Protein AF-A0A7X6AQ22-F1 (afdb_monomer_lite)

Foldseek 3Di:
DDDFDKDWDWDDDPNDIDIDIDGDDDPVCVVVVVADDPDDDDVVVVVVQVVCCVVVVDHPDDDDDDDPDDPVRVVVRVVD

Radius of gyration: 15.6 Å; chains: 1; bounding box: 36×31×39 Å

Secondary structure (DSSP, 8-state):
------EEEEEEETTEEEEEEE-PPPTHHHHHTSS--SSPPPHHHHHHHHHHHHHHSS-SSPPP------HHHHHHHHT-

Structure (mmCIF, N/CA/C/O backbone):
data_AF-A0A7X6AQ22-F1
#
_entry.id   AF-A0A7X6AQ22-F1
#
loop_
_atom_site.group_PDB
_atom_site.id
_atom_site.type_symbol
_atom_site.label_atom_id
_atom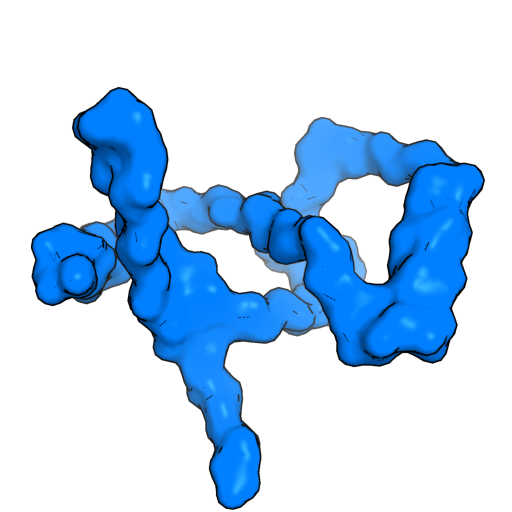_site.label_alt_id
_atom_site.label_comp_id
_atom_site.label_asym_id
_atom_site.label_entity_id
_atom_site.label_seq_id
_atom_site.pdbx_PDB_ins_code
_atom_site.Cartn_x
_atom_site.Cartn_y
_atom_site.Cartn_z
_atom_site.occupancy
_atom_site.B_iso_or_equiv
_atom_site.auth_seq_id
_atom_site.auth_comp_id
_atom_site.auth_asym_id
_atom_site.auth_atom_id
_atom_site.pdbx_PDB_model_num
ATOM 1 N N . ALA A 1 1 ? -12.907 -19.468 -1.598 1.00 56.34 1 ALA A N 1
ATOM 2 C CA . ALA A 1 1 ? -12.045 -18.676 -2.499 1.00 56.34 1 ALA A CA 1
ATOM 3 C C . ALA A 1 1 ? -11.739 -17.343 -1.822 1.00 56.34 1 ALA A C 1
ATOM 5 O O . ALA A 1 1 ? -12.572 -16.916 -1.027 1.00 56.34 1 ALA A O 1
ATOM 6 N N . PRO A 1 2 ? -10.577 -16.715 -2.051 1.00 73.25 2 PRO A N 1
ATOM 7 C CA . PRO A 1 2 ? -10.366 -15.338 -1.618 1.00 73.25 2 PRO A CA 1
ATOM 8 C C . PRO A 1 2 ? -11.328 -14.409 -2.374 1.00 73.25 2 PRO A C 1
ATOM 10 O O . PRO A 1 2 ? -11.570 -14.605 -3.564 1.00 73.25 2 PRO A O 1
ATOM 13 N N . HIS A 1 3 ? -11.891 -13.429 -1.671 1.00 83.69 3 HIS A N 1
ATOM 14 C CA . HIS A 1 3 ? -12.752 -12.386 -2.234 1.00 83.69 3 HIS A CA 1
ATOM 15 C C . HIS A 1 3 ? -12.039 -11.041 -2.051 1.00 83.69 3 HIS A C 1
ATOM 17 O O . HIS A 1 3 ? -11.321 -10.900 -1.055 1.00 83.69 3 HIS A O 1
ATOM 23 N N . PRO A 1 4 ? -12.217 -10.063 -2.960 1.00 86.38 4 PRO A N 1
ATOM 24 C CA . PRO A 1 4 ? -11.697 -8.718 -2.755 1.00 86.38 4 PRO A CA 1
ATOM 25 C C . PRO A 1 4 ? -12.154 -8.184 -1.400 1.00 86.38 4 PRO A C 1
ATOM 27 O O . PRO A 1 4 ? -13.348 -8.173 -1.097 1.00 86.38 4 PRO A O 1
ATOM 30 N N . ALA A 1 5 ? -11.194 -7.791 -0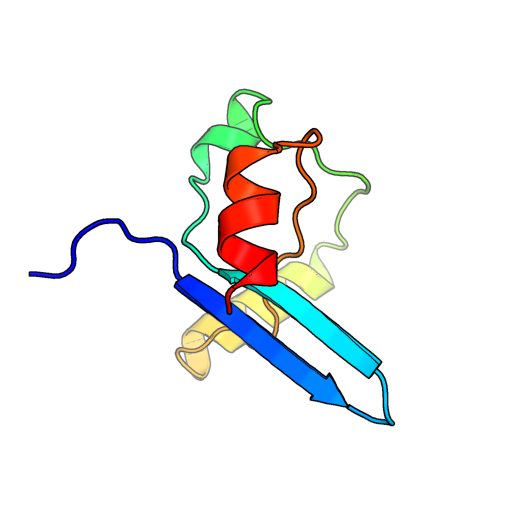.574 1.00 89.12 5 ALA A N 1
ATOM 31 C CA . ALA A 1 5 ? -11.447 -7.322 0.772 1.00 89.12 5 ALA A CA 1
ATOM 32 C C . ALA A 1 5 ? -10.453 -6.224 1.133 1.00 89.12 5 ALA A C 1
ATOM 34 O O . ALA A 1 5 ? -9.295 -6.239 0.707 1.00 89.12 5 ALA A O 1
ATOM 35 N N . PHE A 1 6 ? -10.933 -5.305 1.957 1.00 89.38 6 PHE A N 1
ATOM 36 C CA . PHE A 1 6 ? -10.113 -4.354 2.681 1.00 89.38 6 PHE A CA 1
ATOM 37 C C . PHE A 1 6 ? -10.011 -4.806 4.134 1.00 89.38 6 PHE A C 1
ATOM 39 O O . PHE A 1 6 ? -10.967 -5.341 4.697 1.00 89.38 6 PHE A O 1
ATOM 46 N N . PHE A 1 7 ? -8.857 -4.570 4.739 1.00 90.50 7 PHE A N 1
ATOM 47 C CA . PHE A 1 7 ? -8.578 -4.887 6.129 1.00 90.50 7 PHE A CA 1
ATOM 48 C C . PHE A 1 7 ? -8.287 -3.594 6.876 1.00 90.50 7 PHE A C 1
ATOM 50 O O . PHE A 1 7 ? -7.411 -2.834 6.468 1.00 90.50 7 PHE A O 1
ATOM 57 N N . ALA A 1 8 ? -8.999 -3.347 7.971 1.00 92.62 8 ALA A N 1
ATOM 58 C CA . ALA A 1 8 ? -8.590 -2.323 8.921 1.00 92.62 8 ALA A CA 1
ATOM 59 C C . ALA A 1 8 ? -7.392 -2.849 9.722 1.00 92.62 8 ALA A C 1
ATOM 61 O O . ALA A 1 8 ? -7.379 -4.010 10.137 1.00 92.62 8 ALA A O 1
ATOM 62 N N . TYR A 1 9 ? -6.388 -2.006 9.934 1.00 90.06 9 TYR A N 1
ATOM 63 C CA . TYR A 1 9 ? -5.235 -2.331 10.760 1.00 90.06 9 TYR A CA 1
ATOM 64 C C . TYR A 1 9 ? -4.984 -1.231 11.785 1.00 90.06 9 TYR A C 1
ATOM 66 O O . TYR A 1 9 ? -5.349 -0.075 11.574 1.00 90.06 9 TYR A O 1
ATOM 74 N N . ARG A 1 10 ? -4.317 -1.608 12.878 1.00 92.38 10 ARG A N 1
ATOM 75 C CA . ARG A 1 10 ? -3.861 -0.706 13.930 1.00 92.38 10 ARG A CA 1
ATOM 76 C C . ARG A 1 10 ? -2.429 -1.050 14.308 1.00 92.38 10 ARG A C 1
ATOM 78 O O . ARG A 1 10 ? -2.139 -2.204 14.618 1.00 92.38 10 ARG A O 1
ATOM 85 N N . ILE A 1 11 ? -1.547 -0.059 14.272 1.00 90.44 11 ILE A N 1
ATOM 86 C CA . ILE A 1 11 ? -0.167 -0.165 14.748 1.00 90.44 11 ILE A CA 1
ATOM 87 C C . ILE A 1 11 ? -0.021 0.747 15.961 1.00 90.44 11 ILE A C 1
ATOM 89 O O . ILE A 1 11 ? -0.379 1.921 15.901 1.00 90.44 11 ILE A O 1
ATOM 93 N N . ASP A 1 12 ? 0.512 0.186 17.042 1.00 94.19 12 ASP A N 1
ATOM 94 C CA . ASP A 1 12 ? 0.962 0.922 18.221 1.00 94.19 12 ASP A CA 1
ATOM 95 C C . ASP A 1 12 ? 2.491 0.887 18.246 1.00 94.19 12 ASP A C 1
ATOM 97 O O . ASP A 1 12 ? 3.101 -0.188 18.248 1.00 94.19 12 ASP A O 1
ATOM 101 N N . TYR A 1 13 ? 3.111 2.062 18.209 1.00 93.88 13 TYR A N 1
ATOM 102 C CA . TYR A 1 13 ? 4.554 2.192 18.309 1.00 93.88 13 TYR A CA 1
ATOM 103 C C . TYR A 1 13 ? 4.944 3.504 18.988 1.00 93.88 13 TYR A C 1
ATOM 105 O O . TYR A 1 13 ? 4.574 4.589 18.544 1.00 93.88 13 TYR A O 1
ATOM 113 N N . GLY A 1 14 ? 5.739 3.418 20.057 1.00 95.19 14 GLY A N 1
ATOM 114 C CA . GLY A 1 14 ? 6.286 4.599 20.732 1.00 95.19 14 GLY A CA 1
ATOM 115 C C . GLY A 1 14 ? 5.226 5.535 21.325 1.00 95.19 14 GLY A C 1
ATOM 116 O O . GLY A 1 14 ? 5.461 6.737 21.389 1.00 95.19 14 GLY A O 1
ATOM 117 N N . GLY A 1 15 ? 4.061 5.010 21.723 1.00 94.31 15 GLY A N 1
ATOM 118 C CA . GLY A 1 15 ? 2.938 5.814 22.218 1.00 94.31 15 GLY A CA 1
ATOM 119 C C . GLY A 1 15 ? 2.113 6.482 21.114 1.00 94.31 15 GLY A C 1
ATOM 120 O O . GLY A 1 15 ? 1.205 7.255 21.415 1.00 94.31 15 GLY A O 1
ATOM 121 N N . HIS A 1 16 ? 2.408 6.184 19.847 1.00 93.81 16 HIS A N 1
ATOM 122 C CA . HIS A 1 16 ? 1.605 6.597 18.708 1.00 93.81 16 HIS A CA 1
ATOM 123 C C . HIS A 1 16 ? 0.750 5.436 18.219 1.00 93.81 16 HIS A C 1
ATOM 125 O O . HIS A 1 16 ? 1.256 4.358 17.906 1.00 93.81 16 HIS A O 1
ATOM 131 N N . LEU A 1 17 ? -0.549 5.702 18.114 1.00 91.81 17 LEU A N 1
ATOM 132 C CA . LEU A 1 17 ? -1.514 4.801 17.512 1.00 91.81 17 LEU A CA 1
ATOM 133 C C . LEU A 1 17 ? -1.821 5.279 16.095 1.00 91.81 17 LEU A C 1
ATOM 135 O O . LEU A 1 17 ? -2.246 6.419 15.906 1.00 91.81 17 LEU A O 1
ATOM 139 N N . GLN A 1 18 ? -1.631 4.408 15.110 1.00 90.81 18 GLN A N 1
ATOM 140 C CA . GLN A 1 18 ? -2.030 4.659 13.732 1.00 90.81 18 GLN A CA 1
ATOM 141 C C . GLN A 1 18 ? -2.979 3.561 13.268 1.00 90.81 18 GLN A C 1
ATOM 143 O O . GLN A 1 18 ? -2.633 2.379 13.299 1.00 90.81 18 GLN A O 1
ATOM 148 N N . THR A 1 19 ? -4.157 3.961 12.801 1.00 92.88 19 THR A N 1
ATOM 149 C CA . THR A 1 19 ? -5.089 3.086 12.092 1.00 92.88 19 THR A CA 1
ATOM 150 C C . THR A 1 19 ? -5.020 3.344 10.592 1.00 92.88 19 THR A C 1
ATOM 152 O O . THR A 1 19 ? -4.584 4.404 10.136 1.00 92.88 19 THR A O 1
ATOM 155 N N . GLY A 1 20 ? -5.409 2.354 9.800 1.00 91.00 20 GLY A N 1
ATOM 156 C CA . GLY A 1 20 ? -5.472 2.501 8.354 1.00 91.00 20 GLY A CA 1
ATOM 157 C C . GLY A 1 20 ? -6.130 1.312 7.677 1.00 91.00 20 GLY A C 1
ATOM 158 O O . GLY A 1 20 ? -6.569 0.363 8.328 1.00 91.00 20 GLY A O 1
ATOM 159 N N . VAL A 1 21 ? -6.184 1.369 6.350 1.00 92.19 21 VAL A N 1
ATOM 160 C CA . VAL A 1 21 ? -6.739 0.306 5.513 1.00 92.19 21 VAL A CA 1
ATOM 161 C C . VAL A 1 21 ? -5.624 -0.347 4.707 1.00 92.19 21 VAL A C 1
ATOM 163 O O . VAL A 1 21 ? -4.817 0.341 4.087 1.00 92.19 21 VAL A O 1
ATOM 166 N N . VAL A 1 22 ? -5.603 -1.677 4.681 1.00 91.12 22 VAL A N 1
ATOM 167 C CA . VAL A 1 22 ? -4.784 -2.481 3.770 1.00 91.12 22 VAL A CA 1
ATOM 168 C C . VAL A 1 22 ? -5.692 -3.168 2.759 1.00 91.12 22 VAL A C 1
ATOM 170 O O . VAL A 1 22 ? -6.734 -3.719 3.109 1.00 91.12 22 VAL A O 1
ATOM 173 N N . GLY A 1 23 ? -5.279 -3.171 1.499 1.00 90.25 23 GLY A N 1
ATOM 174 C CA . GLY A 1 23 ? -5.957 -3.882 0.425 1.00 90.25 23 GLY A CA 1
ATOM 175 C C . GLY A 1 23 ? -5.035 -4.076 -0.771 1.00 90.25 23 GLY A C 1
ATOM 176 O O . GLY A 1 23 ? -3.868 -3.683 -0.743 1.00 90.25 23 GLY A O 1
ATOM 177 N N . ALA A 1 24 ? -5.570 -4.688 -1.823 1.00 89.44 24 ALA A N 1
ATOM 178 C CA . ALA A 1 24 ? -4.901 -4.750 -3.115 1.00 89.44 24 ALA A CA 1
ATOM 179 C C . ALA A 1 24 ? -5.182 -3.473 -3.920 1.00 89.44 24 ALA A C 1
ATOM 181 O O . ALA A 1 24 ? -6.291 -2.940 -3.873 1.00 89.44 24 ALA A O 1
ATOM 182 N N . LEU A 1 25 ? -4.182 -3.011 -4.671 1.00 87.88 25 LEU A N 1
ATOM 183 C CA . LEU A 1 25 ? -4.313 -1.906 -5.616 1.00 87.88 25 LEU A CA 1
ATOM 184 C C . LEU A 1 25 ? -4.464 -2.458 -7.035 1.00 87.88 25 LEU A C 1
ATOM 186 O O . LEU A 1 25 ? -3.684 -3.315 -7.448 1.00 87.88 25 LEU A O 1
ATOM 190 N N . ASP A 1 26 ? -5.440 -1.937 -7.772 1.00 89.06 26 ASP A N 1
ATOM 191 C CA . ASP A 1 26 ? -5.568 -2.170 -9.209 1.00 89.06 26 ASP A CA 1
ATOM 192 C C . ASP A 1 26 ? -4.477 -1.395 -9.966 1.00 89.06 26 ASP A C 1
ATOM 194 O O . ASP A 1 26 ? -4.401 -0.166 -9.882 1.00 89.06 26 ASP A O 1
ATOM 198 N N . LEU A 1 27 ? -3.620 -2.118 -10.692 1.00 88.69 27 LEU A N 1
ATOM 199 C CA . LEU A 1 27 ? -2.506 -1.528 -11.436 1.00 88.69 27 LEU A CA 1
ATOM 200 C C . LEU A 1 27 ? -2.974 -0.739 -12.660 1.00 88.69 27 LEU A C 1
ATOM 202 O O . LEU A 1 27 ? -2.284 0.200 -13.055 1.00 88.69 27 LEU A O 1
ATOM 206 N N . ASP A 1 28 ? -4.156 -1.041 -13.207 1.00 93.19 28 ASP A N 1
ATOM 207 C CA . ASP A 1 28 ? -4.720 -0.272 -14.321 1.00 93.19 28 ASP A CA 1
ATOM 208 C C . ASP A 1 28 ? -4.973 1.187 -13.915 1.00 93.19 28 ASP A C 1
ATOM 210 O O . ASP A 1 28 ? -4.855 2.096 -14.739 1.00 93.19 28 ASP A O 1
ATOM 214 N N . GLY A 1 29 ? -5.182 1.431 -12.615 1.00 90.12 29 GLY A N 1
ATOM 215 C CA . GLY A 1 29 ? -5.286 2.765 -12.032 1.00 90.12 29 GLY A CA 1
ATOM 216 C C . GLY A 1 29 ? -4.067 3.665 -12.285 1.00 90.12 29 GLY A C 1
ATOM 217 O O . GLY A 1 29 ? -4.205 4.885 -12.351 1.00 90.12 29 GLY A O 1
ATOM 218 N N . LEU A 1 30 ? -2.869 3.090 -12.450 1.00 89.19 30 LEU A N 1
ATOM 219 C CA . LEU A 1 30 ? -1.658 3.848 -12.799 1.00 89.19 30 LEU A CA 1
ATOM 220 C C . LEU A 1 30 ? -1.656 4.282 -14.270 1.00 89.19 30 LEU A C 1
ATOM 222 O O . LEU A 1 30 ? -1.051 5.295 -14.612 1.00 89.19 30 LEU A O 1
ATOM 226 N N . HIS A 1 31 ? -2.307 3.515 -15.145 1.00 90.44 31 HIS A N 1
ATOM 227 C CA . HIS A 1 31 ? -2.356 3.779 -16.582 1.00 90.44 31 HIS A CA 1
ATOM 228 C C . HIS A 1 31 ? -3.492 4.732 -16.962 1.00 90.44 31 HIS A C 1
ATOM 230 O O . HIS A 1 31 ? -3.329 5.538 -17.878 1.00 90.44 31 HIS A O 1
ATOM 236 N N . ASP A 1 32 ? -4.625 4.657 -16.259 1.00 94.06 32 ASP A N 1
ATOM 237 C CA . ASP A 1 32 ? -5.815 5.477 -16.514 1.00 94.06 32 ASP A CA 1
ATOM 238 C C . ASP A 1 32 ? -5.891 6.766 -15.671 1.00 94.06 32 ASP A C 1
ATOM 240 O O . ASP A 1 32 ? -6.794 7.582 -15.863 1.00 94.06 32 ASP A O 1
ATOM 244 N N . GLY A 1 33 ? -4.924 6.980 -14.771 1.00 89.75 33 GLY A N 1
ATOM 245 C CA . GLY A 1 33 ? -4.793 8.198 -13.972 1.00 89.75 33 GLY A CA 1
ATOM 246 C C . GLY A 1 33 ? -5.621 8.227 -12.685 1.00 89.75 33 GLY A C 1
ATOM 247 O O . GLY A 1 33 ? -5.618 9.250 -12.001 1.00 89.75 33 GLY A O 1
ATOM 248 N N . ARG A 1 34 ? -6.297 7.132 -12.305 1.00 92.19 34 ARG A N 1
ATOM 249 C CA . ARG A 1 34 ? -6.945 7.010 -10.983 1.00 92.19 34 ARG A CA 1
ATOM 250 C C . ARG A 1 34 ? -5.938 6.971 -9.829 1.00 92.19 34 ARG A C 1
ATOM 252 O O . ARG A 1 34 ? -6.277 7.362 -8.716 1.00 92.19 34 ARG A O 1
ATOM 259 N N . VAL A 1 35 ? -4.712 6.507 -10.079 1.00 91.56 35 VAL A N 1
ATOM 260 C CA . VAL A 1 35 ? -3.610 6.466 -9.109 1.00 91.56 35 VAL A CA 1
ATOM 261 C C . VAL A 1 35 ? -2.531 7.448 -9.539 1.00 91.56 35 VAL A C 1
ATOM 263 O O . VAL A 1 35 ? -1.889 7.278 -10.574 1.00 91.56 35 VAL A O 1
ATOM 266 N N . LEU A 1 36 ? -2.310 8.471 -8.716 1.00 90.69 36 LEU A N 1
ATOM 267 C CA . LEU A 1 36 ? -1.333 9.521 -8.987 1.00 90.69 36 LEU A CA 1
ATOM 268 C C . LEU A 1 36 ? 0.015 9.200 -8.332 1.00 90.69 36 LEU A C 1
ATOM 270 O O . LEU A 1 36 ? 0.088 8.878 -7.146 1.00 90.69 36 LEU A O 1
ATOM 274 N N . THR A 1 37 ? 1.101 9.342 -9.091 1.00 89.06 37 THR A N 1
ATOM 275 C CA . THR A 1 37 ? 2.473 9.263 -8.571 1.00 89.06 37 THR A CA 1
ATOM 276 C C . THR A 1 37 ? 2.972 10.649 -8.174 1.00 89.06 37 THR A C 1
ATOM 278 O O . THR A 1 37 ? 2.823 11.597 -8.944 1.00 89.06 37 THR A O 1
ATOM 281 N N . HIS A 1 38 ? 3.614 10.771 -7.012 1.00 89.38 38 HIS A N 1
ATOM 282 C CA . HIS A 1 38 ? 4.176 12.046 -6.545 1.00 89.38 38 HIS A CA 1
ATOM 283 C C . HIS A 1 38 ? 5.635 12.274 -6.981 1.00 89.38 38 HIS A C 1
ATOM 285 O O . HIS A 1 38 ? 6.137 13.388 -6.858 1.00 89.38 38 HIS A O 1
ATOM 291 N N . GLU A 1 39 ? 6.313 11.246 -7.503 1.00 90.69 39 GLU A N 1
ATOM 292 C CA . GLU A 1 39 ? 7.689 11.320 -8.003 1.00 90.69 39 GLU A CA 1
ATOM 293 C C . GLU A 1 39 ? 8.006 10.199 -9.008 1.00 90.69 39 GLU A C 1
ATOM 295 O O . GLU A 1 39 ? 7.287 9.202 -9.103 1.00 90.69 39 GLU A O 1
ATOM 300 N N . ASN A 1 40 ? 9.106 10.360 -9.751 1.00 90.69 40 ASN A N 1
ATOM 301 C CA . ASN A 1 40 ? 9.649 9.319 -10.625 1.00 90.69 40 ASN A CA 1
ATOM 302 C C . ASN A 1 40 ? 10.476 8.297 -9.835 1.00 90.69 40 ASN A C 1
ATOM 304 O O . ASN A 1 40 ? 11.133 8.629 -8.850 1.00 90.69 40 ASN A O 1
ATOM 308 N N . VAL A 1 41 ? 10.535 7.063 -10.337 1.00 89.50 41 VAL A N 1
ATOM 309 C CA . VAL A 1 41 ? 11.328 5.983 -9.734 1.00 89.50 41 VAL A CA 1
ATOM 310 C C . VAL A 1 41 ? 12.747 5.911 -10.301 1.00 89.50 41 VAL A C 1
ATOM 312 O O . VAL A 1 41 ? 13.005 6.265 -11.451 1.00 89.50 41 VAL A O 1
ATOM 315 N N . ARG A 1 42 ? 13.685 5.386 -9.505 1.00 94.88 42 ARG A N 1
ATOM 316 C CA . ARG A 1 42 ? 15.031 5.024 -9.978 1.00 94.88 42 ARG A CA 1
ATOM 317 C C . ARG A 1 42 ? 15.009 3.587 -10.518 1.00 94.88 42 ARG A C 1
ATOM 319 O O . ARG A 1 42 ? 14.776 2.682 -9.713 1.00 94.88 42 ARG A O 1
ATOM 326 N N . PRO A 1 43 ? 15.312 3.343 -11.808 1.00 94.81 43 PRO A N 1
ATOM 327 C CA . PRO A 1 43 ? 15.180 2.015 -12.420 1.00 94.81 43 PRO A CA 1
ATOM 328 C C . PRO A 1 43 ? 15.932 0.903 -11.681 1.00 94.81 43 PRO A C 1
ATOM 330 O O . PRO A 1 43 ? 15.397 -0.185 -11.483 1.00 94.81 43 PRO A O 1
ATOM 333 N N . GLU A 1 44 ? 17.144 1.194 -11.202 1.00 96.94 44 GLU A N 1
ATOM 334 C CA . GLU A 1 44 ? 17.956 0.246 -10.430 1.00 96.94 44 GLU A CA 1
ATOM 335 C C . GLU A 1 44 ? 17.253 -0.197 -9.138 1.00 96.94 44 GLU A C 1
ATOM 337 O O . GLU A 1 44 ? 17.219 -1.384 -8.811 1.00 96.94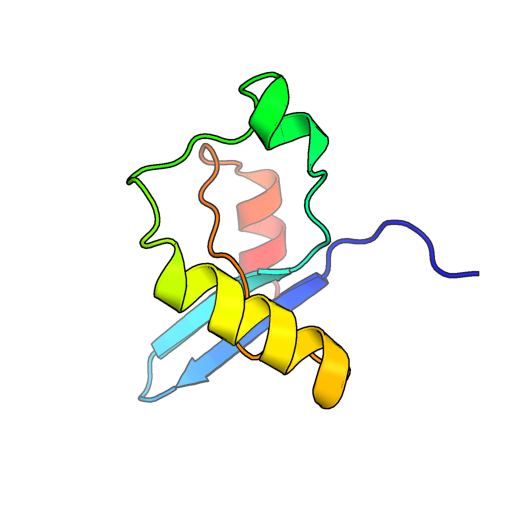 44 GLU A O 1
ATOM 342 N N . ARG A 1 45 ? 16.623 0.743 -8.419 1.00 92.69 45 ARG A N 1
ATOM 343 C CA . ARG A 1 45 ? 15.904 0.434 -7.178 1.00 92.69 45 ARG A CA 1
ATOM 344 C C . ARG A 1 45 ? 14.666 -0.415 -7.456 1.00 92.69 45 ARG A C 1
ATOM 346 O O . ARG A 1 45 ? 14.410 -1.357 -6.709 1.00 92.69 45 ARG A O 1
ATOM 353 N N . THR A 1 46 ? 13.936 -0.119 -8.531 1.00 91.75 46 THR A N 1
ATOM 354 C CA . THR A 1 46 ? 12.770 -0.905 -8.958 1.00 91.75 46 THR A CA 1
ATOM 355 C C . THR A 1 46 ? 13.164 -2.336 -9.323 1.00 91.75 46 THR A C 1
ATOM 357 O O . THR A 1 46 ? 12.518 -3.275 -8.864 1.00 91.75 46 THR A O 1
ATOM 360 N N . ALA A 1 47 ? 14.261 -2.525 -10.066 1.00 94.94 47 ALA A N 1
ATOM 361 C CA . ALA A 1 47 ? 14.755 -3.853 -10.433 1.00 94.94 47 ALA A CA 1
ATOM 362 C C . ALA A 1 47 ? 15.154 -4.692 -9.205 1.00 94.94 47 ALA A C 1
ATOM 364 O O . ALA A 1 47 ? 14.842 -5.881 -9.133 1.00 94.94 47 ALA A O 1
ATOM 365 N N . LEU A 1 48 ? 15.798 -4.076 -8.207 1.00 94.12 48 LEU A N 1
ATOM 366 C CA . LEU A 1 48 ? 16.145 -4.755 -6.956 1.00 94.12 48 LEU A CA 1
ATOM 367 C C . LEU A 1 48 ? 14.908 -5.191 -6.160 1.00 94.12 48 LEU A C 1
ATOM 369 O O . LEU A 1 48 ? 14.895 -6.298 -5.625 1.00 94.12 48 LEU A O 1
ATOM 373 N N . LEU A 1 49 ? 13.870 -4.350 -6.093 1.00 92.31 49 LEU A N 1
ATOM 374 C CA . LEU A 1 49 ? 12.615 -4.683 -5.410 1.00 92.31 49 LEU A CA 1
ATOM 375 C C . LEU A 1 49 ? 11.843 -5.795 -6.134 1.00 92.31 49 LEU A C 1
ATOM 377 O O . LEU A 1 49 ? 11.346 -6.706 -5.476 1.00 92.31 49 LEU A O 1
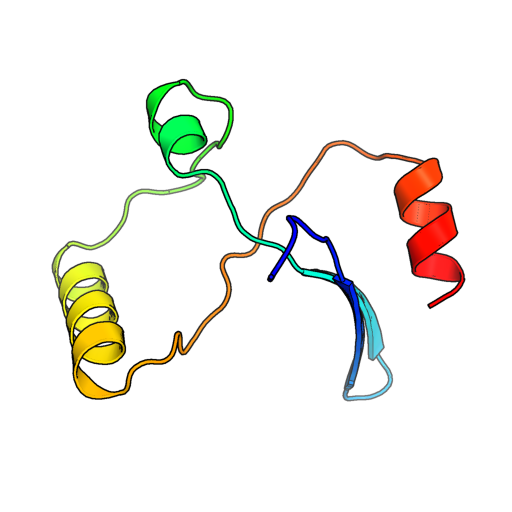ATOM 381 N N . ALA A 1 50 ? 11.802 -5.768 -7.470 1.00 92.38 50 ALA A N 1
ATOM 382 C CA . ALA A 1 50 ? 11.204 -6.837 -8.269 1.00 92.38 50 ALA A CA 1
ATOM 383 C C . ALA A 1 50 ? 11.915 -8.177 -8.023 1.00 92.38 50 ALA A C 1
ATOM 385 O O . ALA A 1 50 ? 11.279 -9.163 -7.658 1.00 92.38 50 ALA A O 1
ATOM 386 N N . ARG A 1 51 ? 13.253 -8.185 -8.087 1.00 95.00 51 ARG A N 1
ATOM 387 C CA . ARG A 1 51 ? 14.054 -9.381 -7.795 1.00 95.00 51 ARG A CA 1
ATOM 388 C C . ARG A 1 51 ? 13.859 -9.881 -6.362 1.00 95.00 51 ARG A C 1
ATOM 390 O O . ARG A 1 51 ? 13.853 -11.086 -6.133 1.00 95.00 51 ARG A O 1
ATOM 397 N N . HIS A 1 52 ? 13.724 -8.981 -5.386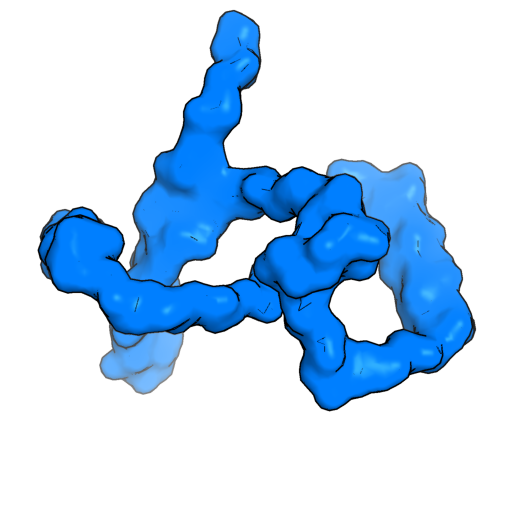 1.00 94.94 52 HIS A N 1
ATOM 398 C CA . HIS A 1 52 ? 13.428 -9.370 -4.006 1.00 94.94 52 HIS A CA 1
ATOM 399 C C . HIS A 1 52 ? 12.092 -10.113 -3.915 1.00 94.94 52 HIS A C 1
ATOM 401 O O . HIS A 1 52 ? 12.047 -11.195 -3.334 1.00 94.94 52 HIS A O 1
ATOM 407 N N . LEU A 1 53 ? 11.035 -9.568 -4.527 1.00 92.88 53 LEU A N 1
ATOM 408 C CA . LEU A 1 53 ? 9.717 -10.198 -4.555 1.00 92.88 53 LEU A CA 1
ATOM 409 C C . LEU A 1 53 ? 9.765 -11.586 -5.209 1.00 92.88 53 LEU A C 1
ATOM 411 O O . LEU A 1 53 ? 9.216 -12.530 -4.652 1.00 92.88 53 LEU A O 1
ATOM 415 N N . GLU A 1 54 ? 10.451 -11.724 -6.344 1.00 95.81 54 GLU A N 1
ATOM 416 C CA . GLU A 1 54 ? 10.587 -12.998 -7.066 1.00 95.81 54 GLU A CA 1
ATOM 417 C C . GLU A 1 54 ? 11.323 -14.074 -6.254 1.00 95.81 54 GLU A C 1
ATOM 419 O O . GLU A 1 54 ? 10.937 -15.240 -6.278 1.00 95.81 54 GLU A O 1
ATOM 424 N N . VAL A 1 55 ? 12.385 -13.698 -5.533 1.00 97.12 55 VAL A N 1
ATOM 425 C CA . VAL A 1 55 ? 13.236 -14.649 -4.796 1.00 97.12 55 VAL A CA 1
ATOM 426 C C . VAL A 1 55 ? 12.660 -15.000 -3.423 1.00 97.12 55 VAL A C 1
ATOM 428 O O . VAL A 1 55 ? 12.752 -16.148 -2.997 1.00 97.12 55 VAL A O 1
ATOM 431 N N . VAL A 1 56 ? 12.101 -14.021 -2.709 1.00 96.38 56 VAL A N 1
ATOM 432 C CA . VAL A 1 56 ? 11.584 -14.201 -1.340 1.00 96.38 56 VAL A CA 1
ATOM 433 C C . VAL A 1 56 ? 10.114 -14.622 -1.345 1.00 96.38 56 VAL A C 1
ATOM 435 O O . VAL A 1 56 ? 9.670 -15.304 -0.425 1.00 96.38 56 VAL A O 1
ATOM 438 N N . GLY A 1 57 ? 9.351 -14.230 -2.368 1.00 93.44 57 GLY A N 1
ATOM 439 C CA . GLY A 1 57 ? 7.914 -14.492 -2.461 1.00 93.44 57 GLY A CA 1
ATOM 440 C C . GLY A 1 57 ? 7.056 -13.565 -1.594 1.00 93.44 57 GLY A C 1
ATOM 441 O O . GLY A 1 57 ? 5.881 -13.854 -1.375 1.00 93.44 57 GLY A O 1
ATOM 442 N N . ALA A 1 58 ? 7.619 -12.463 -1.088 1.00 88.25 58 ALA A N 1
ATOM 443 C CA . ALA A 1 58 ? 6.911 -11.489 -0.261 1.00 88.25 58 ALA A CA 1
ATOM 444 C C . ALA A 1 58 ? 7.329 -10.051 -0.593 1.00 88.25 58 ALA A C 1
ATOM 446 O O . ALA A 1 58 ? 8.479 -9.786 -0.944 1.00 88.25 58 ALA A O 1
ATOM 447 N N . THR A 1 59 ? 6.390 -9.108 -0.454 1.00 84.69 59 THR A N 1
ATOM 448 C CA . THR A 1 59 ? 6.714 -7.678 -0.513 1.00 84.69 59 THR A CA 1
ATOM 449 C C . THR A 1 59 ? 7.348 -7.228 0.801 1.00 84.69 59 THR A C 1
ATOM 451 O O . THR A 1 59 ? 6.827 -7.508 1.880 1.00 84.69 59 THR A O 1
ATOM 454 N N . SER A 1 60 ? 8.469 -6.512 0.718 1.00 82.94 60 SER A N 1
ATOM 455 C CA . SER A 1 60 ? 9.158 -5.954 1.887 1.00 82.94 60 SER A CA 1
ATOM 456 C C . SER A 1 60 ? 8.601 -4.602 2.326 1.00 82.94 60 SER A C 1
ATOM 458 O O . SER A 1 60 ? 9.007 -4.072 3.359 1.00 82.94 60 SER A O 1
ATOM 460 N N . SER A 1 61 ? 7.754 -3.969 1.510 1.00 81.06 61 SER A N 1
ATOM 461 C CA . SER A 1 61 ? 7.264 -2.616 1.770 1.00 81.06 61 SER A CA 1
ATOM 462 C C . SER A 1 61 ? 5.899 -2.406 1.111 1.00 81.06 61 SER A C 1
ATOM 464 O O . SER A 1 61 ? 5.800 -2.512 -0.114 1.00 81.06 61 SER A O 1
ATOM 466 N N . PRO A 1 62 ? 4.837 -2.120 1.884 1.00 81.75 62 PRO A N 1
ATOM 467 C CA . PRO A 1 62 ? 3.559 -1.728 1.308 1.00 81.75 62 PRO A CA 1
ATOM 468 C C . PRO A 1 62 ? 3.682 -0.371 0.606 1.00 81.75 62 PRO A C 1
ATOM 470 O O . PRO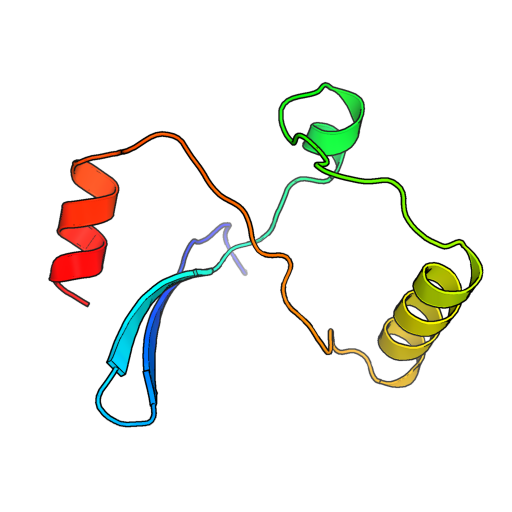 A 1 62 ? 4.500 0.471 0.980 1.00 81.75 62 PRO A O 1
ATOM 473 N N . ILE A 1 63 ? 2.842 -0.156 -0.404 1.00 85.19 63 ILE A N 1
ATOM 474 C CA . ILE A 1 63 ? 2.694 1.153 -1.040 1.00 85.19 63 ILE A CA 1
ATOM 475 C C . ILE A 1 63 ? 1.738 1.971 -0.177 1.00 85.19 63 ILE A C 1
ATOM 477 O O . ILE A 1 63 ? 0.614 1.543 0.083 1.00 85.19 63 ILE A O 1
ATOM 481 N N . ALA A 1 64 ? 2.187 3.141 0.269 1.00 87.50 64 ALA A N 1
ATOM 482 C CA . ALA A 1 64 ? 1.324 4.094 0.947 1.00 87.50 64 ALA A CA 1
ATOM 483 C C . ALA A 1 64 ? 0.505 4.867 -0.092 1.00 87.50 64 ALA A C 1
ATOM 485 O O . ALA A 1 64 ? 1.059 5.424 -1.040 1.00 87.50 64 ALA A O 1
ATOM 486 N N . LEU A 1 65 ? -0.809 4.908 0.109 1.00 88.69 65 LEU A N 1
ATOM 487 C CA . LEU A 1 65 ? -1.738 5.705 -0.680 1.00 88.69 65 LEU A CA 1
ATOM 488 C C . LEU A 1 65 ? -2.445 6.693 0.236 1.00 88.69 65 LEU A C 1
ATOM 490 O O . LEU A 1 65 ? -2.682 6.414 1.412 1.00 88.69 65 LEU A O 1
ATOM 494 N N . THR A 1 66 ? -2.813 7.832 -0.330 1.00 87.81 66 THR A N 1
ATOM 495 C CA . THR A 1 66 ? -3.740 8.773 0.286 1.00 87.81 66 THR A CA 1
ATOM 496 C C . THR A 1 66 ? -5.010 8.822 -0.550 1.00 87.81 66 THR A C 1
ATOM 498 O O . THR A 1 66 ? -5.009 8.503 -1.739 1.00 87.81 66 THR A O 1
ATOM 501 N N . HIS A 1 67 ? -6.111 9.187 0.088 1.00 86.50 67 HIS A N 1
ATOM 502 C CA . HIS A 1 67 ? -7.402 9.360 -0.559 1.00 86.50 67 HIS A CA 1
ATOM 503 C C . HIS A 1 67 ? -8.058 10.631 -0.017 1.00 86.50 67 HIS A C 1
ATOM 505 O O . HIS A 1 67 ? -7.643 11.165 1.016 1.00 86.50 67 HIS A O 1
ATOM 511 N N . GLU A 1 68 ? -9.074 11.126 -0.719 1.00 89.62 68 GLU A N 1
ATOM 512 C CA . GLU A 1 68 ? -9.901 12.219 -0.209 1.00 89.62 68 GLU A CA 1
ATOM 513 C C . GLU A 1 68 ? -10.572 11.823 1.105 1.00 89.62 68 GLU A C 1
ATOM 515 O O . GLU A 1 68 ? -10.904 10.657 1.315 1.00 89.62 68 GLU A O 1
ATOM 520 N N . ALA A 1 69 ? -10.781 12.787 2.000 1.00 91.50 69 ALA A N 1
ATOM 521 C CA . ALA A 1 69 ? -11.393 12.511 3.292 1.00 91.50 69 ALA A CA 1
ATOM 522 C C . ALA A 1 69 ? -12.770 11.836 3.130 1.00 91.50 69 ALA A C 1
ATOM 524 O O . ALA A 1 69 ? -13.649 12.362 2.451 1.00 91.50 69 ALA A O 1
ATOM 525 N N . ASP A 1 70 ? -12.955 10.690 3.793 1.00 94.00 70 ASP A N 1
ATOM 526 C CA . ASP A 1 70 ? -14.199 9.915 3.790 1.00 94.00 70 ASP A CA 1
ATOM 527 C C . ASP A 1 70 ? -14.643 9.648 5.237 1.00 94.00 70 ASP A C 1
ATOM 529 O O . ASP A 1 70 ? -13.960 8.966 6.008 1.00 94.00 70 ASP A O 1
ATOM 533 N N . ASP A 1 71 ? -15.802 10.193 5.614 1.00 95.75 71 ASP A N 1
ATOM 534 C CA . ASP A 1 71 ? -16.345 10.088 6.972 1.00 95.75 71 ASP A CA 1
ATOM 535 C C . ASP A 1 71 ? -16.761 8.665 7.359 1.00 95.75 71 ASP A C 1
ATOM 537 O O . ASP A 1 71 ? -16.678 8.287 8.533 1.00 95.75 71 ASP A O 1
ATOM 541 N N . ARG A 1 72 ? -17.194 7.849 6.390 1.00 93.19 72 ARG A N 1
ATOM 542 C CA . ARG A 1 72 ? -17.543 6.447 6.644 1.00 93.19 72 ARG A CA 1
ATOM 543 C C . ARG A 1 72 ? -16.286 5.650 6.927 1.00 93.19 72 ARG A C 1
ATOM 545 O O . ARG A 1 72 ? -16.270 4.874 7.879 1.00 93.19 72 ARG A O 1
ATOM 552 N N . LEU A 1 73 ? -15.234 5.867 6.137 1.00 92.25 73 LEU A N 1
ATOM 553 C CA . LEU A 1 73 ? -13.957 5.209 6.369 1.00 92.25 73 LEU A CA 1
ATOM 554 C C . LEU A 1 73 ? -13.366 5.612 7.718 1.00 92.25 73 LEU A C 1
ATOM 556 O O . LEU A 1 73 ? -12.949 4.743 8.479 1.00 92.25 73 LEU A O 1
ATOM 560 N N . ARG A 1 74 ? -13.404 6.905 8.052 1.00 92.69 74 ARG A N 1
ATOM 561 C CA . ARG A 1 74 ? -12.974 7.395 9.364 1.00 92.69 74 ARG A CA 1
ATOM 562 C C . ARG A 1 74 ? -13.726 6.706 10.501 1.00 92.69 74 ARG A C 1
ATOM 564 O O . ARG A 1 74 ? -13.093 6.170 11.396 1.00 92.69 74 ARG A O 1
ATOM 571 N N . THR A 1 75 ? -15.053 6.618 10.407 1.00 94.50 75 THR A N 1
ATOM 572 C CA . THR A 1 75 ? -15.876 5.932 11.419 1.00 94.50 75 THR A CA 1
ATOM 573 C C . THR A 1 75 ? -15.482 4.460 11.596 1.00 94.50 75 THR A C 1
ATOM 575 O O . THR A 1 75 ? -15.439 3.965 12.719 1.00 94.50 75 THR A O 1
ATOM 578 N N . ILE A 1 76 ? -15.182 3.750 10.501 1.00 92.00 76 ILE A N 1
ATOM 579 C CA . ILE A 1 76 ? -14.718 2.353 10.552 1.00 92.00 76 ILE A CA 1
ATOM 580 C C . ILE A 1 76 ? -13.356 2.257 11.253 1.00 92.00 76 ILE A C 1
ATOM 582 O O . ILE A 1 76 ? -13.156 1.364 12.073 1.00 92.00 76 ILE A O 1
ATOM 586 N N . LEU A 1 77 ? -12.428 3.161 10.932 1.00 92.94 77 LEU A N 1
ATOM 587 C CA . LEU A 1 77 ? -11.068 3.154 11.472 1.00 92.94 77 LEU A CA 1
ATOM 588 C C . LEU A 1 77 ? -10.987 3.614 12.931 1.00 92.94 77 LEU A C 1
ATOM 590 O O . LEU A 1 77 ? -10.146 3.104 13.662 1.00 92.94 77 LEU A O 1
ATOM 594 N N . ASP A 1 78 ? -11.858 4.523 13.368 1.00 90.25 78 ASP A N 1
ATOM 595 C CA . ASP A 1 78 ? -11.938 4.965 14.767 1.00 90.25 78 ASP A CA 1
ATOM 596 C C . ASP A 1 78 ? -12.446 3.847 15.698 1.00 90.25 78 ASP A C 1
ATOM 598 O O . ASP A 1 78 ? -12.173 3.853 16.898 1.00 90.25 78 ASP A O 1
ATOM 602 N N . GLY A 1 79 ? -13.187 2.876 15.150 1.00 83.06 79 GLY A N 1
ATOM 603 C CA . GLY A 1 79 ? -13.671 1.699 15.874 1.00 83.06 79 GLY A CA 1
ATOM 604 C C . GLY A 1 79 ? -12.713 0.500 15.888 1.00 83.06 79 GLY A C 1
ATOM 605 O O . GLY A 1 79 ? -13.041 -0.501 16.528 1.00 83.06 79 GLY A O 1
ATOM 606 N N . ALA A 1 80 ? -11.582 0.570 15.174 1.00 76.38 80 ALA A N 1
ATOM 607 C CA . ALA A 1 80 ? -10.608 -0.519 15.024 1.00 76.38 80 ALA A CA 1
ATOM 608 C C . ALA A 1 80 ? -9.555 -0.542 16.147 1.00 76.38 80 ALA A C 1
ATOM 610 O O . ALA A 1 80 ? -9.248 -1.645 16.656 1.00 76.38 80 ALA A O 1
#

pLDDT: mean 90.18, std 5.71, range [56.34, 97.12]

Sequence (80 aa):
APHPAFFAYRIDYGGHLQTGVVGALDLDGLHDGRVLTHENVRPERTALLARHLEVVGATSSPIALTHEADDRLRTILDGA